Protein AF-A0A0S7XQ62-F1 (afdb_monomer)

Foldseek 3Di:
DDPPPDDDVVVVVVVVVVVVVVVVVVVVVVPDQDPLVVQLVQLLVCCLVPLHRDNDRPDDDNDHDDPVVSVVLNVCVNVPHDSRVD

Mean predicted aligned error: 6.89 Å

Sequence (86 aa):
MNRVNKTDPMRVNLILLALLAIFVVHSLFLDFTQDDAFISFRYVRNFVNGDGLVFNPGERVEGYTNFFWILLLSLFLKLGFDIVIL

Organism: NCBI:txid1703775

Radius of gyration: 21.73 Å; Cα contacts (8 Å, |Δi|>4): 58; chains: 1; bounding box: 58×29×52 Å

pLDDT: mean 90.76, std 11.19, range [42.22, 98.19]

Secondary structure (DSSP, 8-state):
--------HHHHHHHHHHHHHHHHHHHHHH-PPPHHHHHHHHHHHHHHHTS-S-SSTT------S-HHHHHHHHHHHHTT--TTT-

Structure (mmCIF, N/CA/C/O backbone):
data_AF-A0A0S7XQ62-F1
#
_entry.id   AF-A0A0S7XQ62-F1
#
loop_
_atom_site.group_PDB
_atom_site.id
_atom_site.type_symbol
_atom_site.label_atom_id
_atom_site.label_alt_id
_atom_site.label_comp_id
_atom_site.label_asym_id
_atom_site.label_entity_id
_atom_site.label_seq_id
_atom_site.pdbx_PDB_ins_code
_atom_site.Cartn_x
_atom_site.Cartn_y
_atom_site.Cartn_z
_atom_site.occupancy
_atom_site.B_iso_or_equiv
_atom_site.auth_seq_id
_atom_site.auth_comp_id
_atom_site.auth_asym_id
_atom_site.auth_atom_id
_atom_site.pdbx_PDB_model_num
ATOM 1 N N . MET A 1 1 ? 45.318 15.086 -28.393 1.00 42.22 1 MET A N 1
ATOM 2 C CA . MET A 1 1 ? 43.972 15.568 -28.779 1.00 42.22 1 MET A CA 1
ATOM 3 C C . MET A 1 1 ? 43.030 14.369 -28.707 1.00 42.22 1 MET A C 1
ATOM 5 O O . MET A 1 1 ? 42.952 13.598 -29.654 1.00 42.22 1 MET A O 1
ATOM 9 N N . ASN A 1 2 ? 42.441 14.118 -27.532 1.00 45.56 2 ASN A N 1
ATOM 10 C CA . ASN A 1 2 ? 41.645 12.912 -27.275 1.00 45.56 2 ASN A CA 1
ATOM 11 C C . ASN A 1 2 ? 40.262 13.066 -27.916 1.00 45.56 2 ASN A C 1
ATOM 13 O O . ASN A 1 2 ? 39.493 13.940 -27.520 1.00 45.56 2 ASN A O 1
ATOM 17 N N . ARG A 1 3 ? 39.949 12.233 -28.916 1.00 55.78 3 ARG A N 1
ATOM 18 C CA . ARG A 1 3 ? 38.590 12.125 -29.455 1.00 55.78 3 ARG A CA 1
ATOM 19 C C . ARG A 1 3 ? 37.707 11.518 -28.369 1.00 55.78 3 ARG A C 1
ATOM 21 O O . ARG A 1 3 ? 37.806 10.330 -28.086 1.00 55.78 3 ARG A O 1
ATOM 28 N N . VAL A 1 4 ? 36.864 12.338 -27.751 1.00 60.56 4 VAL A N 1
ATOM 29 C CA . VAL A 1 4 ? 35.759 11.847 -26.925 1.00 60.56 4 VAL A CA 1
ATOM 30 C C . VAL A 1 4 ? 34.830 11.080 -27.865 1.00 60.56 4 VAL A C 1
ATOM 32 O O . VAL A 1 4 ? 34.147 11.682 -28.694 1.00 60.56 4 VAL A O 1
ATOM 35 N N . ASN A 1 5 ? 34.864 9.748 -27.798 1.00 65.38 5 ASN A N 1
ATOM 36 C CA . ASN A 1 5 ? 33.930 8.895 -28.524 1.00 65.38 5 ASN A CA 1
ATOM 37 C C . ASN A 1 5 ? 32.520 9.200 -28.009 1.00 65.38 5 ASN A C 1
ATOM 39 O O . ASN A 1 5 ? 32.160 8.793 -26.908 1.00 65.38 5 ASN A O 1
ATOM 43 N N . LYS A 1 6 ? 31.729 9.938 -28.796 1.00 68.19 6 LYS A N 1
ATOM 44 C CA . LYS A 1 6 ? 30.295 10.081 -28.545 1.00 68.19 6 LYS A CA 1
ATOM 45 C C . LYS A 1 6 ? 29.674 8.698 -28.711 1.00 68.19 6 LYS A C 1
ATOM 47 O O . LYS A 1 6 ? 29.702 8.138 -29.805 1.00 68.19 6 LYS A O 1
ATOM 52 N N . THR A 1 7 ? 29.183 8.124 -27.621 1.00 72.69 7 THR A N 1
ATOM 53 C CA . THR A 1 7 ? 28.394 6.897 -27.667 1.00 72.69 7 THR A CA 1
ATOM 54 C C . THR A 1 7 ? 27.144 7.147 -28.504 1.00 72.69 7 THR A C 1
ATOM 56 O O . THR A 1 7 ? 26.476 8.168 -28.357 1.00 72.69 7 THR A O 1
ATOM 59 N N . ASP A 1 8 ? 26.862 6.228 -29.426 1.00 83.31 8 ASP A N 1
ATO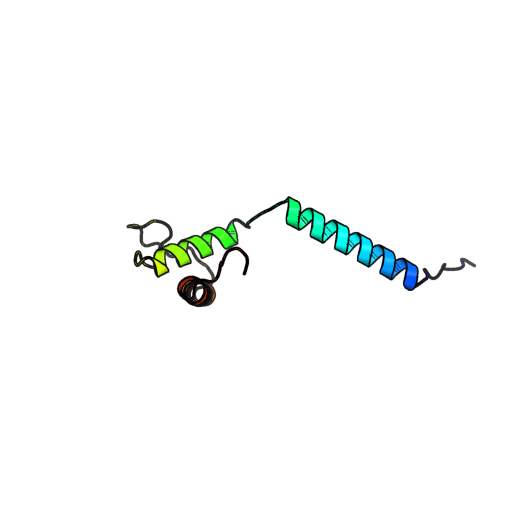M 60 C CA . ASP A 1 8 ? 25.664 6.279 -30.259 1.00 83.31 8 ASP A CA 1
ATOM 61 C C . ASP A 1 8 ? 24.417 6.213 -29.352 1.00 83.31 8 ASP A C 1
ATOM 63 O O . ASP A 1 8 ? 24.291 5.249 -28.582 1.00 83.31 8 ASP A O 1
ATOM 67 N N . PRO A 1 9 ? 23.506 7.205 -29.406 1.00 84.12 9 PRO A N 1
ATOM 68 C CA . PRO A 1 9 ? 22.311 7.239 -28.564 1.00 84.12 9 PRO A CA 1
ATOM 69 C C . PRO A 1 9 ? 21.452 5.975 -28.703 1.00 84.12 9 PRO A C 1
ATOM 71 O O . PRO A 1 9 ? 20.830 5.551 -27.730 1.00 84.12 9 PRO A O 1
ATOM 74 N N . MET A 1 10 ? 21.466 5.309 -29.863 1.00 86.62 10 MET A N 1
ATOM 75 C CA . MET A 1 10 ? 20.725 4.065 -30.065 1.00 86.62 10 MET A CA 1
ATOM 76 C C . MET A 1 10 ? 21.283 2.919 -29.214 1.00 86.62 10 MET A C 1
ATOM 78 O O . MET A 1 1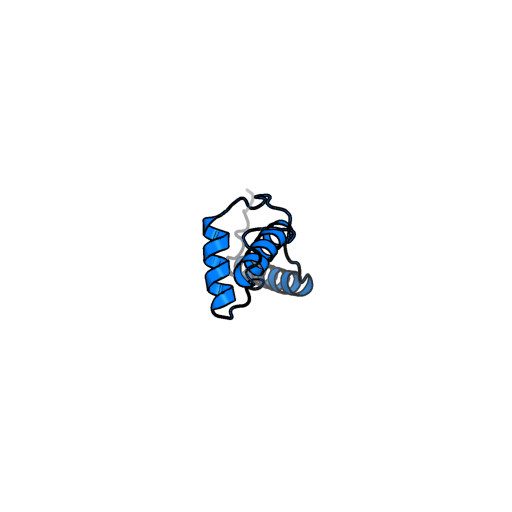0 ? 20.522 2.138 -28.644 1.00 86.62 10 MET A O 1
ATOM 82 N N . ARG A 1 11 ? 22.612 2.844 -29.064 1.00 90.12 11 ARG A N 1
ATOM 83 C CA . ARG A 1 11 ? 23.266 1.835 -28.215 1.00 90.12 11 ARG A CA 1
ATOM 84 C C . ARG A 1 11 ? 22.969 2.073 -26.740 1.00 90.12 11 ARG A C 1
ATOM 86 O O . ARG A 1 11 ? 22.727 1.116 -26.013 1.00 90.12 11 ARG A O 1
ATOM 93 N N . VAL A 1 12 ? 22.961 3.336 -26.313 1.00 92.00 12 VAL A N 1
ATOM 94 C CA . VAL A 1 12 ? 22.619 3.710 -24.933 1.00 92.00 12 VAL A CA 1
ATOM 95 C C . VAL A 1 12 ? 21.178 3.312 -24.621 1.00 92.00 12 VAL A C 1
ATOM 97 O O . VAL A 1 12 ? 20.945 2.635 -23.624 1.00 92.00 12 VAL A O 1
ATOM 100 N N . ASN A 1 13 ? 20.229 3.636 -25.502 1.00 94.88 13 ASN A N 1
ATOM 101 C CA . ASN A 1 13 ? 18.825 3.260 -25.321 1.00 94.88 13 ASN A CA 1
ATOM 102 C C . ASN A 1 13 ? 18.637 1.740 -25.252 1.00 94.88 13 ASN A C 1
ATOM 104 O O . ASN A 1 13 ? 17.882 1.258 -24.412 1.00 94.88 13 ASN A O 1
ATOM 108 N N . LEU A 1 14 ? 19.350 0.978 -26.088 1.00 96.69 14 LEU A N 1
ATOM 109 C CA . LEU A 1 14 ? 19.282 -0.483 -26.067 1.00 96.69 14 LEU A CA 1
ATOM 110 C C . LEU A 1 14 ? 19.782 -1.059 -24.733 1.00 96.69 14 LEU A C 1
ATOM 112 O O . LEU A 1 14 ? 19.162 -1.962 -24.177 1.00 96.69 14 LEU A O 1
ATOM 116 N N . ILE A 1 15 ? 20.879 -0.512 -24.202 1.00 96.69 15 ILE A N 1
ATOM 117 C CA . ILE A 1 15 ? 21.423 -0.917 -22.900 1.00 96.69 15 ILE A CA 1
ATOM 118 C C . ILE A 1 15 ? 20.440 -0.565 -21.781 1.00 96.69 15 ILE A C 1
ATOM 120 O O . ILE A 1 15 ? 20.178 -1.404 -20.925 1.00 96.69 15 ILE A O 1
ATOM 124 N N . LEU A 1 16 ? 19.860 0.638 -21.796 1.00 97.69 16 LEU A N 1
ATOM 125 C CA . LEU A 1 16 ? 18.869 1.049 -20.799 1.00 97.69 16 LEU A CA 1
ATOM 126 C C . LEU A 1 16 ? 17.623 0.157 -20.830 1.00 97.69 16 LEU A C 1
ATOM 128 O O . LEU A 1 16 ? 17.144 -0.244 -19.774 1.00 97.69 16 LEU A O 1
ATOM 132 N N . LEU A 1 17 ? 17.135 -0.206 -22.019 1.00 98.00 17 LEU A N 1
ATOM 133 C CA . LEU A 1 17 ? 16.015 -1.137 -22.171 1.00 98.00 17 LEU A CA 1
ATOM 134 C C . LEU A 1 17 ? 16.357 -2.535 -21.649 1.00 98.00 17 LEU A C 1
ATOM 136 O O . LEU A 1 17 ? 15.538 -3.144 -20.966 1.00 98.00 17 LEU A O 1
ATOM 140 N N . ALA A 1 18 ? 17.565 -3.033 -21.923 1.00 97.88 18 ALA A N 1
ATOM 141 C CA . ALA A 1 18 ? 18.017 -4.319 -21.400 1.00 97.88 18 ALA A CA 1
ATOM 142 C C . ALA A 1 18 ? 18.125 -4.304 -19.866 1.00 97.88 18 ALA A C 1
ATOM 144 O O . ALA A 1 18 ? 17.662 -5.235 -19.210 1.00 97.88 18 ALA A O 1
ATOM 145 N N . LEU A 1 19 ? 18.677 -3.234 -19.286 1.00 98.19 19 LEU A N 1
ATOM 146 C CA . LEU A 1 19 ? 18.760 -3.058 -17.835 1.00 98.19 19 LEU A CA 1
ATOM 147 C C . LEU A 1 19 ? 17.374 -2.962 -17.193 1.00 98.19 19 LEU A C 1
ATOM 149 O O . LEU A 1 19 ? 17.139 -3.598 -16.170 1.00 98.19 19 LEU A O 1
ATOM 153 N N . LEU A 1 20 ? 16.447 -2.227 -17.813 1.00 97.81 20 LEU A N 1
ATOM 154 C CA . LEU A 1 20 ? 15.061 -2.146 -17.359 1.00 97.81 20 LEU A CA 1
ATOM 155 C C . LEU A 1 20 ? 14.386 -3.520 -17.393 1.00 97.81 20 LEU A C 1
ATOM 157 O O . LEU A 1 20 ? 13.742 -3.903 -16.423 1.00 97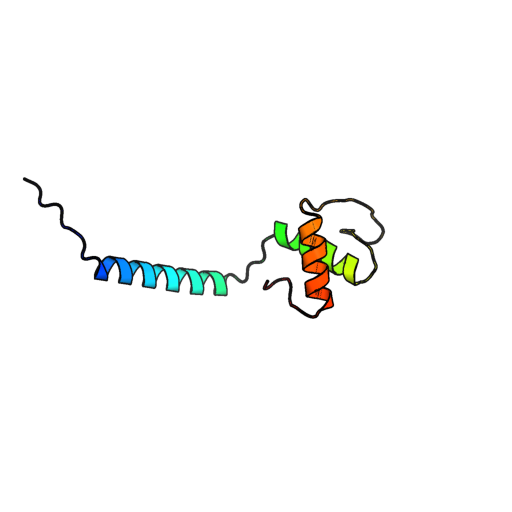.81 20 LEU A O 1
ATOM 161 N N . ALA A 1 21 ? 14.562 -4.283 -18.474 1.00 97.75 21 ALA A N 1
ATOM 162 C CA . ALA A 1 21 ? 13.997 -5.623 -18.590 1.00 97.75 21 ALA A CA 1
ATOM 163 C C . ALA A 1 21 ? 14.549 -6.571 -17.514 1.00 97.75 21 ALA A C 1
ATOM 165 O O . ALA A 1 21 ? 13.778 -7.280 -16.870 1.00 97.75 21 ALA A O 1
ATOM 166 N N . ILE A 1 22 ? 15.866 -6.549 -17.274 1.00 97.75 22 ILE A N 1
ATOM 167 C CA . ILE A 1 22 ? 16.500 -7.342 -16.210 1.00 97.75 22 ILE A CA 1
ATOM 168 C C . ILE A 1 22 ? 15.957 -6.936 -14.838 1.00 97.75 22 ILE A C 1
ATOM 170 O O . ILE A 1 22 ? 15.625 -7.809 -14.042 1.00 97.75 22 ILE A O 1
ATOM 174 N N . PHE A 1 23 ? 15.839 -5.633 -14.571 1.00 95.81 23 PHE A N 1
ATOM 175 C CA . PHE A 1 23 ? 15.294 -5.124 -13.316 1.00 95.81 23 PHE A CA 1
ATOM 176 C C . PHE A 1 23 ? 13.855 -5.598 -13.093 1.00 95.81 23 PHE A C 1
ATOM 178 O O . PHE A 1 23 ? 13.571 -6.167 -12.047 1.00 95.81 23 PHE A O 1
ATOM 185 N N . VAL A 1 24 ? 12.976 -5.452 -14.090 1.00 95.06 24 VAL A N 1
ATOM 186 C CA . VAL A 1 24 ? 11.578 -5.903 -14.001 1.00 95.06 24 VAL A CA 1
ATOM 187 C C . VAL A 1 24 ? 11.504 -7.402 -13.721 1.00 95.06 24 VAL A C 1
ATOM 189 O O . VAL A 1 24 ? 10.799 -7.815 -12.805 1.00 95.06 24 VAL A O 1
ATOM 192 N N . VAL A 1 25 ? 12.258 -8.222 -14.459 1.00 96.19 25 VAL A N 1
ATOM 193 C CA . VAL A 1 25 ? 12.293 -9.674 -14.231 1.00 96.19 25 VAL A CA 1
ATOM 194 C C . VAL A 1 25 ? 12.784 -9.985 -12.817 1.00 96.19 25 VAL A C 1
ATOM 196 O O . VAL A 1 25 ? 12.149 -10.760 -12.111 1.00 96.19 25 VAL A O 1
ATOM 199 N N . HIS A 1 26 ? 13.873 -9.357 -12.373 1.00 95.00 26 HIS A N 1
ATOM 200 C CA . HIS A 1 26 ? 14.414 -9.560 -11.032 1.00 95.00 26 HIS A CA 1
ATOM 201 C C . HIS A 1 26 ? 13.416 -9.176 -9.931 1.00 95.00 26 HIS A C 1
ATOM 203 O O . HIS A 1 26 ? 13.224 -9.948 -8.994 1.00 95.00 26 HIS A O 1
ATOM 209 N N . SER A 1 27 ? 12.739 -8.033 -10.064 1.00 90.75 27 SER A N 1
ATOM 210 C CA . SER A 1 27 ? 11.712 -7.586 -9.121 1.00 90.75 27 SER A CA 1
ATOM 211 C C . SER A 1 27 ? 10.532 -8.554 -9.046 1.00 90.75 27 SER A C 1
ATOM 213 O O . SER A 1 27 ? 10.075 -8.853 -7.949 1.00 90.75 27 SER A O 1
ATOM 215 N N . LEU A 1 28 ? 10.080 -9.094 -10.183 1.00 89.69 28 LEU A N 1
ATOM 216 C CA . LEU A 1 28 ? 9.010 -10.098 -10.216 1.00 89.69 28 LEU A CA 1
ATOM 217 C C . LEU A 1 28 ? 9.426 -11.424 -9.559 1.00 89.69 28 LEU A C 1
ATOM 219 O O . LEU A 1 28 ? 8.591 -12.087 -8.957 1.00 89.69 28 LEU A O 1
ATOM 223 N N . PHE A 1 29 ? 10.703 -11.810 -9.654 1.00 92.69 29 PHE A N 1
ATOM 224 C CA . PHE A 1 29 ? 11.223 -13.021 -9.007 1.00 92.69 29 PHE A CA 1
ATOM 225 C C . PHE A 1 29 ? 11.431 -12.879 -7.496 1.00 92.69 29 PHE A C 1
ATOM 227 O O . PHE A 1 29 ? 11.442 -13.893 -6.801 1.00 92.69 29 PHE A O 1
ATOM 234 N N . LEU A 1 30 ? 11.646 -11.661 -6.992 1.00 89.44 30 LEU A N 1
ATOM 235 C CA . LEU A 1 30 ? 11.833 -11.426 -5.560 1.00 89.44 30 LEU A CA 1
ATOM 236 C C . LEU A 1 30 ? 10.538 -11.596 -4.759 1.00 89.44 30 LEU A C 1
ATOM 238 O O . LEU A 1 30 ? 10.633 -11.970 -3.595 1.00 89.44 30 LEU A O 1
ATOM 242 N N . ASP A 1 31 ? 9.378 -11.307 -5.364 1.00 79.56 31 ASP A N 1
ATOM 243 C CA . ASP A 1 31 ? 8.050 -11.381 -4.725 1.00 79.56 31 ASP A CA 1
ATOM 244 C C . ASP A 1 31 ? 8.047 -10.792 -3.297 1.00 79.56 31 ASP A C 1
ATOM 246 O O . ASP A 1 31 ? 7.640 -11.410 -2.313 1.00 79.56 31 ASP A O 1
ATOM 250 N N . PHE A 1 32 ? 8.632 -9.597 -3.168 1.00 84.19 32 PHE A N 1
ATOM 251 C CA . PHE A 1 32 ? 8.925 -8.978 -1.880 1.00 84.19 32 PHE A CA 1
ATOM 252 C C . PHE A 1 32 ? 7.889 -7.911 -1.536 1.00 84.19 32 PHE A C 1
ATOM 254 O O . PHE A 1 32 ? 7.736 -6.924 -2.255 1.00 84.19 32 PHE A O 1
ATOM 261 N N . THR A 1 33 ? 7.231 -8.068 -0.387 1.00 83.62 33 THR A N 1
ATOM 262 C CA . THR A 1 33 ? 6.434 -7.003 0.231 1.00 83.62 33 THR A CA 1
ATOM 263 C C . THR A 1 33 ? 7.282 -6.286 1.272 1.00 83.62 33 THR A C 1
ATOM 265 O O . THR A 1 33 ? 7.828 -6.924 2.166 1.00 83.62 33 THR A O 1
ATOM 268 N N . GLN A 1 34 ? 7.375 -4.960 1.181 1.00 86.81 34 GLN A N 1
ATOM 269 C CA . GLN A 1 34 ? 8.123 -4.168 2.155 1.00 86.81 34 GLN A CA 1
ATOM 270 C C . GLN A 1 34 ? 7.436 -4.175 3.529 1.00 86.81 34 GLN A C 1
ATOM 272 O O . GLN A 1 34 ? 6.236 -3.913 3.633 1.00 86.81 34 GLN A O 1
ATOM 277 N N . ASP A 1 35 ? 8.212 -4.402 4.590 1.00 86.25 35 ASP A N 1
ATOM 278 C CA . ASP A 1 35 ? 7.713 -4.495 5.970 1.00 86.25 35 ASP A CA 1
ATOM 279 C C . ASP A 1 35 ? 6.928 -3.244 6.415 1.00 86.25 35 ASP A C 1
ATOM 281 O O . ASP A 1 35 ? 5.890 -3.353 7.070 1.00 86.25 35 ASP A O 1
ATOM 285 N N . ASP A 1 36 ? 7.358 -2.048 5.997 1.00 87.81 36 ASP A N 1
ATOM 286 C CA . ASP A 1 36 ? 6.642 -0.796 6.291 1.00 87.81 36 ASP A CA 1
ATOM 287 C C . ASP A 1 36 ? 5.231 -0.772 5.675 1.00 87.81 36 ASP A C 1
ATOM 289 O O . ASP A 1 36 ? 4.270 -0.288 6.284 1.00 87.81 36 ASP A O 1
ATOM 293 N N . ALA A 1 37 ? 5.083 -1.320 4.463 1.00 91.12 37 ALA A N 1
ATOM 294 C CA . ALA A 1 37 ? 3.790 -1.438 3.795 1.00 91.12 37 ALA A CA 1
ATOM 295 C C . ALA A 1 37 ? 2.909 -2.481 4.498 1.00 91.12 37 ALA A C 1
ATOM 297 O O . ALA A 1 37 ? 1.714 -2.248 4.701 1.00 91.12 37 ALA A O 1
ATOM 298 N N . PHE A 1 38 ? 3.508 -3.581 4.966 1.00 92.31 38 PHE A N 1
ATOM 299 C CA . PHE A 1 38 ? 2.803 -4.622 5.711 1.00 92.31 38 PHE A CA 1
ATOM 300 C C . PHE A 1 38 ? 2.109 -4.085 6.970 1.00 92.31 38 PHE A C 1
ATOM 302 O O . PHE A 1 38 ? 0.962 -4.458 7.240 1.00 92.31 38 PHE A O 1
ATOM 309 N N . ILE A 1 39 ? 2.748 -3.166 7.707 1.00 94.12 39 ILE A N 1
ATOM 310 C CA . ILE A 1 39 ? 2.115 -2.503 8.859 1.00 94.12 39 ILE A CA 1
ATOM 311 C C . ILE A 1 39 ? 0.796 -1.862 8.423 1.00 94.12 39 ILE A C 1
ATOM 313 O O . ILE A 1 39 ? -0.250 -2.129 9.019 1.00 94.12 39 ILE A O 1
ATOM 317 N N . SER A 1 40 ? 0.822 -1.085 7.340 1.00 95.25 40 SER A N 1
ATOM 318 C CA . SER A 1 40 ? -0.364 -0.408 6.810 1.00 95.25 40 SER A CA 1
ATOM 319 C C . SER A 1 40 ? -1.459 -1.398 6.404 1.00 95.25 40 SER A C 1
ATOM 321 O O . SER A 1 40 ? -2.615 -1.235 6.799 1.00 95.25 40 SER A O 1
ATOM 323 N N . PHE A 1 41 ? -1.106 -2.464 5.681 1.00 95.44 41 PHE A N 1
ATOM 324 C CA . PHE A 1 41 ? -2.063 -3.478 5.227 1.00 95.44 41 PHE A CA 1
ATOM 325 C C . PHE A 1 41 ? -2.758 -4.200 6.379 1.00 95.44 41 PHE A C 1
ATOM 327 O O . PHE A 1 41 ? -3.953 -4.489 6.297 1.00 95.44 41 PHE A O 1
ATOM 334 N N . ARG A 1 42 ? -2.050 -4.448 7.483 1.00 95.69 42 ARG A N 1
ATOM 335 C CA . ARG A 1 42 ? -2.648 -5.062 8.671 1.00 95.69 42 ARG A CA 1
ATOM 336 C C . ARG A 1 42 ? -3.672 -4.147 9.339 1.00 95.69 42 ARG A C 1
ATOM 338 O O . ARG A 1 42 ? -4.766 -4.614 9.652 1.00 95.69 42 ARG A O 1
ATOM 345 N N . TYR A 1 43 ? -3.361 -2.857 9.497 1.00 97.38 43 TYR A N 1
ATOM 346 C CA . TYR A 1 43 ? -4.324 -1.869 10.005 1.00 97.38 43 TYR A CA 1
ATOM 347 C C . TYR A 1 43 ? -5.562 -1.778 9.114 1.00 97.38 43 TYR A C 1
ATOM 349 O O . TYR A 1 43 ? -6.684 -1.800 9.615 1.00 97.38 43 TYR A O 1
ATOM 357 N N . VAL A 1 44 ? -5.361 -1.721 7.796 1.00 97.56 44 VAL A N 1
ATOM 358 C CA . VAL A 1 44 ? -6.442 -1.692 6.805 1.00 97.56 44 VAL A CA 1
ATOM 359 C C . VAL A 1 44 ? -7.335 -2.928 6.932 1.00 97.56 44 VAL A C 1
ATOM 361 O O . VAL A 1 44 ? -8.558 -2.804 6.997 1.00 97.56 44 VAL A O 1
ATOM 364 N N . ARG A 1 45 ? -6.742 -4.122 7.025 1.00 96.94 45 ARG A N 1
ATOM 365 C CA . ARG A 1 45 ? -7.485 -5.382 7.144 1.00 96.94 45 ARG A CA 1
ATOM 366 C C . ARG A 1 45 ? -8.311 -5.447 8.427 1.00 96.94 45 ARG A C 1
ATOM 368 O O . ARG A 1 45 ? -9.489 -5.786 8.363 1.00 96.94 45 ARG A O 1
ATOM 375 N N . ASN A 1 46 ? -7.725 -5.079 9.563 1.00 97.56 46 ASN A N 1
ATOM 376 C CA . ASN A 1 46 ? -8.424 -5.051 10.851 1.00 97.56 46 ASN A CA 1
ATOM 377 C C . ASN A 1 46 ? -9.553 -4.009 10.858 1.00 97.56 46 ASN A C 1
ATOM 379 O O . ASN A 1 46 ? -10.661 -4.284 11.318 1.00 97.56 46 ASN A O 1
ATOM 383 N N . PHE A 1 47 ? -9.318 -2.836 10.269 1.00 97.62 47 PHE A N 1
ATOM 384 C CA . PHE A 1 47 ? -10.340 -1.802 10.164 1.00 97.62 47 PHE A CA 1
ATOM 385 C C . PHE A 1 47 ? -11.525 -2.244 9.298 1.00 97.62 47 PHE A C 1
ATOM 387 O O . PHE A 1 47 ? -12.673 -2.088 9.714 1.00 97.62 47 PHE A O 1
ATOM 394 N N . VAL A 1 48 ? -11.265 -2.849 8.134 1.00 97.56 48 VAL A N 1
ATOM 395 C CA . VAL A 1 48 ? -12.313 -3.371 7.238 1.00 97.56 48 VAL A CA 1
ATOM 396 C C . VAL A 1 48 ? -13.083 -4.537 7.873 1.00 97.56 48 VAL A C 1
ATOM 398 O O . VAL A 1 48 ? -14.292 -4.634 7.669 1.00 97.56 48 VAL A O 1
ATOM 401 N N . ASN A 1 49 ? -12.427 -5.370 8.687 1.00 96.75 49 ASN A N 1
ATOM 402 C CA . A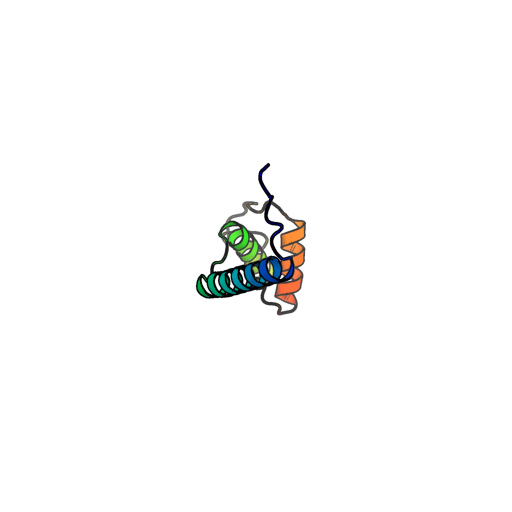SN A 1 49 ? -13.065 -6.463 9.433 1.00 96.75 49 ASN A CA 1
ATOM 403 C C . ASN A 1 49 ? -13.882 -5.999 10.654 1.00 96.75 49 ASN A C 1
ATOM 405 O O . ASN A 1 49 ? -14.632 -6.793 11.217 1.00 96.75 49 ASN A O 1
ATOM 409 N N . GLY A 1 50 ? -13.770 -4.729 11.056 1.00 96.62 50 GLY A N 1
ATOM 410 C CA . GLY A 1 50 ? -14.499 -4.167 12.196 1.00 96.62 50 GLY A CA 1
ATOM 411 C C . GLY A 1 50 ? -13.758 -4.227 13.536 1.00 96.62 50 GLY A C 1
ATOM 412 O O . GLY A 1 50 ? -14.314 -3.799 14.545 1.00 96.62 50 GLY A O 1
ATOM 413 N N . ASP A 1 51 ? -12.500 -4.669 13.556 1.00 97.19 51 ASP A N 1
ATOM 414 C CA . ASP A 1 51 ? -11.654 -4.694 14.762 1.00 97.19 51 ASP A CA 1
ATOM 415 C C . ASP A 1 51 ? -11.150 -3.291 15.155 1.00 97.19 51 ASP A C 1
ATOM 417 O O . ASP A 1 51 ? -10.658 -3.067 16.265 1.00 97.19 51 ASP A O 1
ATOM 421 N N . GLY A 1 52 ? -11.296 -2.326 14.242 1.00 95.94 52 GLY A N 1
ATOM 422 C CA . GLY A 1 52 ? -10.832 -0.951 14.387 1.00 95.94 52 GLY A CA 1
ATOM 423 C C . GLY A 1 52 ? -9.427 -0.731 13.827 1.00 95.94 52 GLY A C 1
ATOM 424 O O . GLY A 1 52 ? -8.805 -1.623 13.252 1.00 95.94 52 GLY A O 1
ATOM 425 N N . LEU A 1 53 ? -8.925 0.496 13.978 1.00 96.81 53 LEU A N 1
ATOM 426 C CA . LEU A 1 53 ? -7.574 0.875 13.559 1.00 96.81 53 LEU A CA 1
ATOM 427 C C . LEU A 1 53 ? -6.548 0.403 14.591 1.00 96.81 53 LEU A C 1
ATOM 429 O O . LEU A 1 53 ? -6.019 1.191 15.370 1.00 96.81 53 LEU A O 1
ATOM 433 N N . VAL A 1 54 ? -6.301 -0.903 14.606 1.00 97.12 54 VAL A N 1
ATOM 434 C CA . VAL A 1 54 ? -5.378 -1.569 15.531 1.00 97.12 54 VAL A CA 1
ATOM 435 C C . VAL A 1 54 ? -4.465 -2.525 14.778 1.00 97.12 54 VAL A C 1
ATOM 437 O O . VAL A 1 54 ? -4.876 -3.132 13.790 1.00 97.12 54 VAL A O 1
ATOM 440 N N . PHE A 1 55 ? -3.234 -2.703 15.257 1.00 96.19 55 PHE A N 1
ATOM 441 C CA . PHE A 1 55 ? -2.348 -3.748 14.737 1.00 96.19 55 PHE A CA 1
ATOM 442 C C . PHE A 1 55 ? -2.721 -5.121 15.315 1.00 96.19 55 PHE A C 1
ATOM 444 O O . PHE A 1 55 ? -2.869 -6.087 14.569 1.00 96.19 55 PHE A O 1
ATOM 451 N N . ASN A 1 56 ? -2.929 -5.214 16.630 1.00 96.69 56 ASN A N 1
ATOM 452 C CA . ASN A 1 56 ? -3.411 -6.419 17.308 1.00 96.69 56 ASN A CA 1
ATOM 453 C C . ASN A 1 56 ? -4.824 -6.163 17.854 1.00 96.69 56 ASN A C 1
ATOM 455 O O . ASN A 1 56 ? -4.995 -5.238 18.650 1.00 96.69 56 ASN A O 1
ATOM 459 N N . PRO A 1 57 ? -5.841 -6.951 17.463 1.00 96.50 57 PRO A N 1
ATOM 460 C CA . PRO A 1 57 ? -7.174 -6.837 18.048 1.00 96.50 57 PRO A CA 1
ATOM 461 C C . PRO A 1 57 ? -7.132 -6.926 19.580 1.00 96.50 57 PRO A C 1
ATOM 463 O O . PRO A 1 57 ? -6.490 -7.809 20.142 1.00 96.50 57 PRO A O 1
ATOM 466 N N . GLY A 1 58 ? -7.806 -5.991 20.253 1.00 95.12 58 GLY A N 1
ATOM 467 C CA . GLY A 1 58 ? -7.785 -5.849 21.716 1.00 95.12 58 GLY A CA 1
ATOM 468 C C . GLY A 1 58 ? -6.741 -4.861 22.252 1.00 95.12 58 GLY A C 1
ATOM 469 O O . GLY A 1 58 ? -6.928 -4.329 23.345 1.00 95.12 58 GLY A O 1
ATOM 470 N N . GLU A 1 59 ? -5.710 -4.524 21.474 1.00 96.50 59 GLU A N 1
ATOM 471 C CA . GLU A 1 59 ? -4.685 -3.541 21.842 1.00 96.50 59 GLU A CA 1
ATOM 472 C C . GLU A 1 59 ? -4.866 -2.249 21.040 1.00 96.50 59 GLU A C 1
ATOM 474 O O . GLU A 1 59 ? -4.761 -2.227 19.814 1.00 96.50 59 GLU A O 1
ATOM 479 N N . ARG A 1 60 ? -5.130 -1.136 21.730 1.00 93.44 60 ARG A N 1
ATOM 480 C CA . ARG A 1 60 ? -5.331 0.171 21.088 1.00 93.44 60 ARG A CA 1
ATOM 481 C C . ARG A 1 60 ? -4.035 0.967 21.090 1.00 93.44 60 ARG A C 1
ATOM 483 O O . ARG A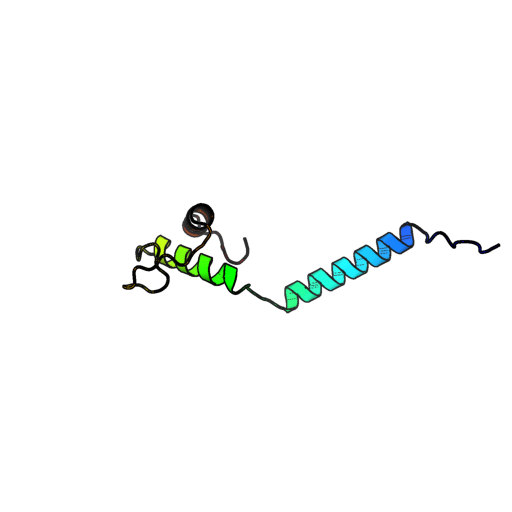 1 60 ? -3.764 1.711 22.028 1.00 93.44 60 ARG A O 1
ATOM 490 N N . VAL A 1 61 ? -3.254 0.798 20.031 1.00 95.06 61 VAL A N 1
ATOM 491 C CA . VAL A 1 61 ? -2.028 1.561 19.775 1.00 95.06 61 VAL A CA 1
ATOM 492 C C . VAL A 1 61 ? -2.073 2.073 18.343 1.00 95.06 61 VAL A C 1
ATOM 494 O O . VAL A 1 61 ? -2.385 1.313 17.431 1.00 95.06 61 VAL A O 1
ATOM 497 N N . GLU A 1 62 ? -1.765 3.353 18.148 1.00 93.69 62 GLU A N 1
ATOM 498 C CA . GLU A 1 62 ? -1.606 3.952 16.824 1.00 93.69 62 GLU A CA 1
ATOM 499 C C . GLU A 1 62 ? -0.150 3.795 16.372 1.00 93.69 62 GLU A C 1
ATOM 501 O O . GLU A 1 62 ? 0.751 4.452 16.886 1.00 93.69 62 GLU A O 1
ATOM 506 N N . GLY A 1 63 ? 0.081 2.869 15.444 1.00 93.19 63 GLY A N 1
ATOM 507 C CA . GLY A 1 63 ? 1.409 2.535 14.919 1.00 93.19 63 GLY A CA 1
ATOM 508 C C . GLY A 1 63 ? 1.593 2.819 13.428 1.00 93.19 63 GLY A C 1
ATOM 509 O O . GLY A 1 63 ? 2.619 2.442 12.873 1.00 93.19 63 GLY A O 1
ATOM 510 N N . TYR A 1 64 ? 0.614 3.435 12.763 1.00 93.62 64 TYR A N 1
ATOM 511 C CA . TYR A 1 64 ? 0.749 3.893 11.378 1.00 93.62 64 TYR A CA 1
ATOM 512 C C . TYR A 1 64 ? 1.175 5.365 11.346 1.00 93.62 64 TYR A C 1
ATOM 514 O O . TYR A 1 64 ? 0.819 6.152 12.216 1.00 93.62 64 TYR A O 1
ATOM 522 N N . THR A 1 65 ? 1.907 5.760 10.307 1.00 93.06 65 THR A N 1
ATOM 523 C CA . THR A 1 65 ? 2.379 7.146 10.121 1.00 93.06 65 THR A CA 1
ATOM 524 C C . THR A 1 65 ? 1.490 7.967 9.189 1.00 93.06 65 THR A C 1
ATOM 526 O O . THR A 1 65 ? 1.533 9.193 9.216 1.00 93.06 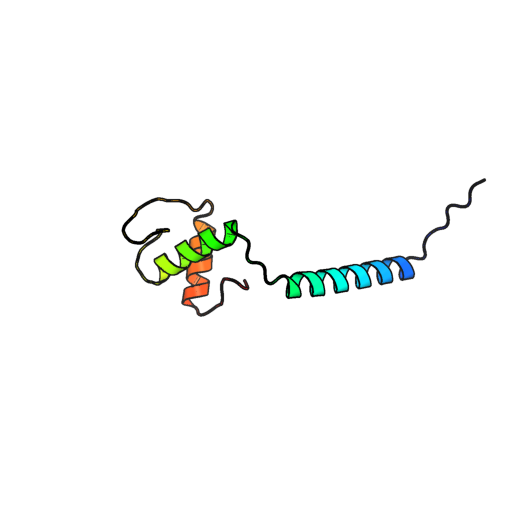65 THR A O 1
ATOM 529 N N . ASN A 1 66 ? 0.651 7.303 8.385 1.00 93.62 66 ASN A N 1
ATOM 530 C CA . ASN A 1 66 ? -0.103 7.922 7.296 1.00 93.62 66 ASN A CA 1
ATOM 531 C C . ASN A 1 66 ? -1.603 7.601 7.403 1.00 93.62 66 ASN A C 1
ATOM 533 O O . ASN A 1 66 ? -2.115 6.738 6.693 1.00 93.62 66 ASN A O 1
ATOM 537 N N . PHE A 1 67 ? -2.335 8.314 8.265 1.00 95.50 67 PHE A N 1
ATOM 538 C CA . PHE A 1 67 ? -3.768 8.066 8.496 1.00 95.50 67 PHE A CA 1
ATOM 539 C C . PHE A 1 67 ? -4.615 8.111 7.212 1.00 95.50 67 PHE A C 1
ATOM 541 O O . PHE A 1 67 ? -5.407 7.208 6.946 1.00 95.50 67 PHE A O 1
ATOM 548 N N . PHE A 1 68 ? -4.422 9.141 6.380 1.00 96.88 68 PHE A N 1
ATOM 549 C CA . PHE A 1 68 ? -5.164 9.281 5.123 1.00 96.88 68 PHE A CA 1
ATOM 550 C C . PHE A 1 68 ? -4.919 8.101 4.171 1.00 96.88 68 PHE A C 1
ATOM 552 O O . PHE A 1 68 ? -5.853 7.618 3.534 1.00 96.88 68 PHE A O 1
ATOM 559 N N . TRP A 1 69 ? -3.683 7.597 4.126 1.00 95.69 69 TRP A N 1
ATOM 560 C CA . TRP A 1 69 ? -3.326 6.429 3.323 1.00 95.69 69 TRP A CA 1
ATOM 561 C C . TRP A 1 69 ? -4.057 5.168 3.795 1.00 95.69 69 TRP A C 1
ATOM 563 O O . TRP A 1 69 ? -4.624 4.450 2.975 1.00 95.69 69 TRP A O 1
ATOM 573 N N . ILE A 1 70 ? -4.143 4.946 5.113 1.00 97.00 70 ILE A N 1
ATOM 574 C CA . ILE A 1 70 ? -4.920 3.837 5.687 1.00 97.00 70 ILE A CA 1
ATOM 575 C C . ILE A 1 70 ? -6.391 3.913 5.265 1.00 97.00 70 ILE A C 1
ATOM 577 O O . ILE A 1 70 ? -6.962 2.904 4.850 1.00 97.00 70 ILE A O 1
ATOM 581 N N . LEU A 1 71 ? -7.016 5.093 5.328 1.00 97.06 71 LEU A N 1
ATOM 582 C CA . LEU A 1 71 ? -8.415 5.254 4.915 1.00 97.06 71 LEU A CA 1
ATOM 583 C C . LEU A 1 71 ? -8.619 4.968 3.424 1.00 97.06 71 LEU A C 1
ATOM 585 O O . LEU A 1 71 ? -9.584 4.296 3.054 1.00 97.06 71 LEU A O 1
ATOM 589 N N . LEU A 1 72 ? -7.707 5.446 2.578 1.00 97.12 72 LEU A N 1
ATOM 590 C CA . LEU A 1 72 ? -7.767 5.229 1.137 1.00 97.12 72 LEU A CA 1
ATOM 591 C C . LEU A 1 72 ? -7.624 3.740 0.785 1.00 97.12 72 LEU A C 1
ATOM 593 O O . LEU A 1 72 ? -8.449 3.199 0.050 1.00 97.12 72 LEU A O 1
ATOM 597 N N . LEU A 1 73 ? -6.638 3.053 1.365 1.00 97.00 73 LEU A N 1
ATOM 598 C CA . LEU A 1 73 ? -6.465 1.609 1.188 1.00 97.00 73 LEU A CA 1
ATOM 599 C C . LEU A 1 73 ? -7.656 0.813 1.726 1.00 97.00 73 LEU A C 1
ATOM 601 O O . LEU A 1 73 ? -8.072 -0.165 1.113 1.00 97.00 73 LEU A O 1
ATOM 605 N N . SER A 1 74 ? -8.250 1.248 2.838 1.00 97.38 74 SER A N 1
ATOM 606 C CA . SER A 1 74 ? -9.456 0.620 3.390 1.00 97.38 74 SER A CA 1
ATOM 607 C C . SER A 1 74 ? -10.646 0.716 2.444 1.00 97.38 74 SER A C 1
ATOM 609 O O . SER A 1 74 ? -11.415 -0.239 2.331 1.00 97.38 74 SER A O 1
ATOM 611 N N . LEU A 1 75 ? -10.785 1.834 1.727 1.00 97.12 75 LEU A N 1
ATOM 612 C CA . LEU A 1 75 ? -11.790 1.972 0.679 1.00 97.12 75 LEU A CA 1
ATOM 613 C C . LEU A 1 75 ? -11.524 0.991 -0.470 1.00 97.12 75 LEU A C 1
ATOM 615 O O . LEU A 1 75 ? -12.440 0.274 -0.864 1.00 97.12 75 LEU A O 1
ATOM 619 N N . PHE A 1 76 ? -10.290 0.918 -0.973 1.00 97.19 76 PHE A N 1
ATOM 620 C CA . PHE A 1 76 ? -9.934 -0.008 -2.053 1.00 97.19 76 PHE A CA 1
ATOM 621 C C . PHE A 1 76 ? -10.142 -1.473 -1.662 1.00 97.19 76 PHE A C 1
ATOM 623 O O . PHE A 1 76 ? -10.790 -2.212 -2.404 1.00 97.19 76 PHE A O 1
ATOM 630 N N . LEU A 1 77 ? -9.697 -1.876 -0.469 1.00 96.81 77 LEU A N 1
ATOM 631 C CA . LEU A 1 77 ? -9.912 -3.234 0.024 1.00 96.81 77 LEU A CA 1
ATOM 632 C C . LEU A 1 77 ? -11.408 -3.556 0.136 1.00 96.81 77 LEU A C 1
ATOM 634 O O . LEU A 1 77 ? -11.848 -4.624 -0.284 1.00 96.81 77 LEU A O 1
ATOM 638 N N . LYS A 1 78 ? -12.220 -2.620 0.646 1.00 95.62 78 LYS A N 1
ATOM 639 C CA . LYS A 1 78 ? -13.676 -2.795 0.755 1.00 95.62 78 LYS A CA 1
ATOM 640 C C . LYS A 1 78 ? -14.373 -2.897 -0.607 1.00 95.62 78 LYS A C 1
ATOM 642 O O . LYS A 1 78 ? -15.411 -3.546 -0.706 1.00 95.62 78 LYS A O 1
ATOM 647 N N . LEU A 1 79 ? -13.814 -2.275 -1.643 1.00 96.88 79 LEU A N 1
ATOM 648 C CA . LEU A 1 79 ? -14.278 -2.391 -3.029 1.00 96.88 79 LEU A CA 1
ATOM 649 C C . LEU A 1 79 ? -13.796 -3.680 -3.725 1.00 96.88 79 LEU A C 1
ATOM 651 O O . LEU A 1 79 ? -14.189 -3.927 -4.862 1.00 96.88 79 LEU A O 1
ATOM 655 N N . GLY A 1 80 ? -12.989 -4.508 -3.052 1.00 94.19 80 GLY A N 1
ATOM 656 C CA . GLY A 1 80 ? -12.512 -5.795 -3.561 1.00 94.19 80 GLY A CA 1
ATOM 657 C C . GLY A 1 80 ? -11.187 -5.735 -4.323 1.00 94.19 80 GLY A C 1
ATOM 658 O O . GLY A 1 80 ? -10.843 -6.703 -4.996 1.00 94.19 80 GLY A O 1
ATOM 659 N N . PHE A 1 81 ? -10.445 -4.628 -4.236 1.00 95.31 81 PHE A N 1
ATOM 660 C CA . PHE A 1 81 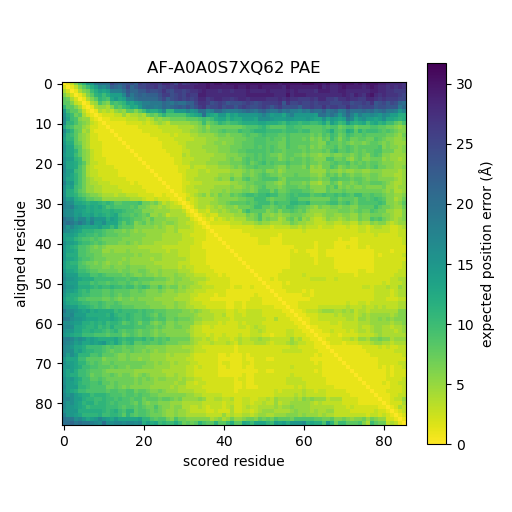? -9.103 -4.541 -4.811 1.00 95.31 81 PHE A CA 1
ATOM 661 C C . PHE A 1 81 ? -8.063 -5.209 -3.904 1.00 95.31 81 PHE A C 1
ATOM 663 O O . PHE A 1 81 ? -8.160 -5.147 -2.676 1.00 95.31 81 PHE A O 1
ATOM 670 N N . ASP A 1 82 ? -7.040 -5.803 -4.520 1.00 90.81 82 ASP A N 1
ATOM 671 C CA . ASP A 1 82 ? -5.866 -6.292 -3.803 1.00 90.81 82 ASP A CA 1
ATOM 672 C C . ASP A 1 82 ? -4.935 -5.121 -3.476 1.00 90.81 82 ASP A C 1
ATOM 674 O O . ASP A 1 82 ? -4.317 -4.539 -4.364 1.00 90.81 82 ASP A O 1
ATOM 678 N N . ILE A 1 83 ? -4.855 -4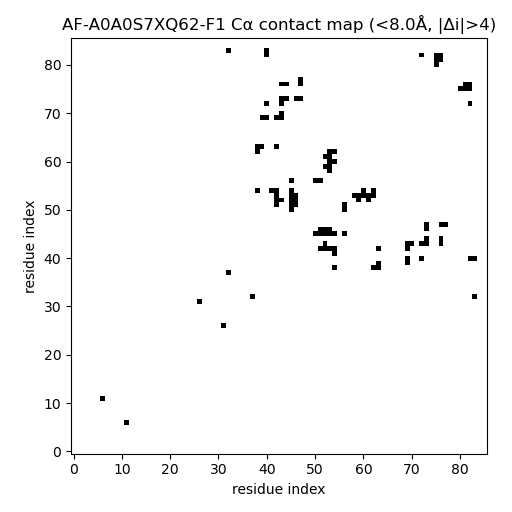.774 -2.193 1.00 91.50 83 ILE A N 1
ATOM 679 C CA . ILE A 1 83 ? -4.026 -3.671 -1.696 1.00 91.50 83 ILE A CA 1
ATOM 680 C C . ILE A 1 83 ? -2.532 -4.001 -1.635 1.00 91.50 83 ILE A C 1
ATOM 682 O O . ILE A 1 83 ? -1.744 -3.089 -1.433 1.00 91.50 83 ILE A O 1
ATOM 686 N N . VAL A 1 84 ? -2.134 -5.269 -1.775 1.00 87.38 84 VAL A N 1
ATOM 687 C CA . VAL A 1 84 ? -0.715 -5.670 -1.777 1.00 87.38 84 VAL A CA 1
ATOM 688 C C . VAL A 1 84 ? -0.073 -5.389 -3.137 1.00 87.38 84 VAL A C 1
ATOM 690 O O . VAL A 1 84 ? 1.119 -5.109 -3.212 1.00 87.38 84 VAL A O 1
ATOM 693 N N . ILE A 1 85 ? -0.872 -5.439 -4.205 1.00 80.25 85 ILE A N 1
ATOM 694 C CA . ILE A 1 85 ? -0.438 -5.197 -5.590 1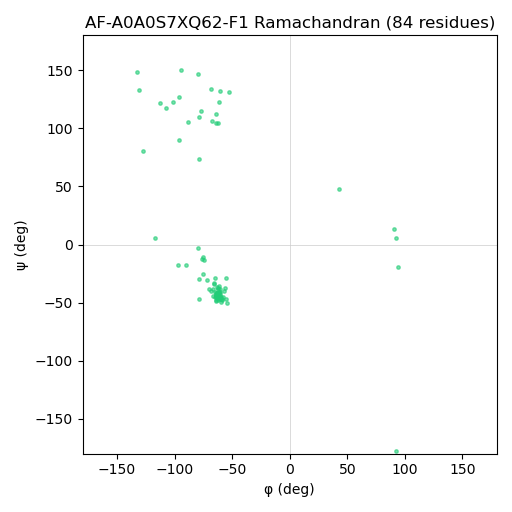.00 80.25 85 ILE A CA 1
ATOM 695 C C . ILE A 1 85 ? -0.553 -3.705 -5.978 1.00 80.25 85 ILE A C 1
ATOM 697 O O . ILE A 1 85 ? 0.037 -3.280 -6.971 1.00 80.25 85 ILE A O 1
ATOM 701 N N . LEU A 1 86 ? -1.326 -2.926 -5.215 1.00 70.06 86 LEU A N 1
ATOM 702 C CA . LEU A 1 86 ? -1.694 -1.524 -5.473 1.00 70.06 86 LEU A CA 1
ATOM 703 C C . LEU A 1 86 ? -0.604 -0.537 -5.033 1.00 70.06 86 LEU A C 1
ATOM 705 O O . LEU A 1 86 ? -0.317 0.385 -5.831 1.00 70.06 86 LEU A O 1
#

Solvent-accessible surface area (backbone atoms only — not comparable to full-atom values): 5308 Å² total; per-residue (Å²): 135,83,81,77,77,77,75,57,68,69,60,53,52,52,50,54,50,52,52,49,50,52,49,53,53,51,55,65,71,60,73,74,79,58,69,76,56,51,55,47,53,44,24,25,50,29,37,72,72,67,65,34,78,17,78,48,82,94,47,93,50,88,85,74,92,51,69,70,57,38,55,52,50,29,50,42,43,74,73,69,48,66,71,90,84,105